Protein AF-A0A6N7AR23-F1 (afdb_monomer)

Nearest PDB structures (foldseek):
  5of9-assembly1_B  TM=5.062E-01  e=3.760E+00  Homo sapiens
  5ofa-assembly1_A  TM=5.013E-01  e=4.514E+00  Homo sapiens
  8t4j-assembly1_A  TM=3.650E-01  e=9.967E+00  Homo sapiens

pLDDT: mean 88.63, std 11.65, range [45.84, 97.5]

Radius of gyrati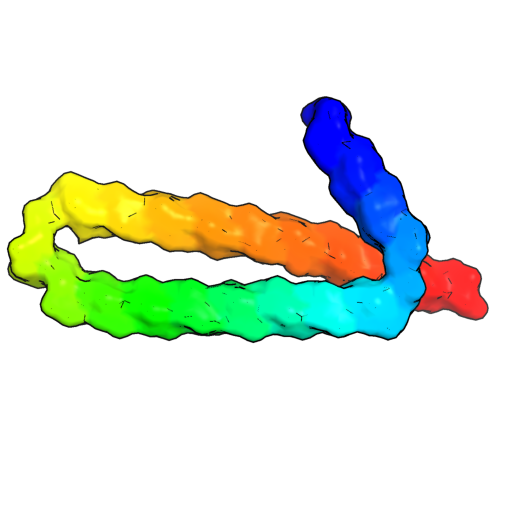on: 16.79 Å; Cα contacts (8 Å, |Δi|>4): 28; chains: 1; bounding box: 36×18×47 Å

Mean predicted aligned error: 5.64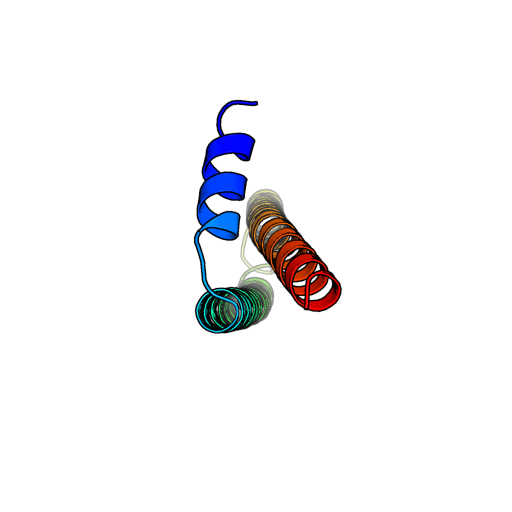 Å

Foldseek 3Di:
DVVVVVLLVVLLPDDLVRLVVVLVVLVVVLVVLVVVLVVCCVVPVVPDDPVVSVVSVVVSVVSNVVSVVSSVSSVVSSVVVVVVD

Secondary structure (DSSP, 8-state):
-HHHHHHHHHHHTS-HHHHHHHHHHHHHHHHHHHHHHHHHHHHHTTTS-HHHHHHHHHHHHHHHHHHHHHHHHHHHHHHHHHH--

Structure (mmCIF, N/CA/C/O backbone):
data_AF-A0A6N7AR23-F1
#
_entry.id   AF-A0A6N7AR23-F1
#
loop_
_atom_site.group_PDB
_atom_site.id
_atom_site.type_symbol
_atom_site.label_atom_id
_atom_site.label_alt_id
_atom_site.label_comp_id
_atom_site.label_asym_id
_atom_site.label_entity_id
_atom_site.label_seq_id
_atom_site.pdbx_PDB_ins_code
_atom_site.Cartn_x
_atom_site.Cartn_y
_atom_site.Cartn_z
_atom_site.occupancy
_atom_site.B_iso_or_equiv
_atom_site.auth_seq_id
_atom_site.auth_comp_id
_atom_site.auth_asym_id
_atom_site.auth_atom_id
_atom_site.pdbx_PDB_model_num
ATOM 1 N N . MET A 1 1 ? 11.721 8.694 15.415 1.00 46.75 1 MET A N 1
ATOM 2 C CA . MET A 1 1 ? 11.481 9.074 16.824 1.00 46.75 1 MET A CA 1
ATOM 3 C C . MET A 1 1 ? 10.489 10.224 16.982 1.00 46.75 1 MET A C 1
ATOM 5 O O . MET A 1 1 ? 9.512 10.004 17.672 1.00 46.75 1 MET A O 1
ATOM 9 N N . LEU A 1 2 ? 10.654 11.412 16.371 1.00 45.84 2 LEU A N 1
ATOM 10 C CA . LEU A 1 2 ? 9.615 12.472 16.447 1.00 45.84 2 LEU A CA 1
ATOM 11 C C . LEU A 1 2 ? 8.466 12.323 15.426 1.00 45.84 2 LEU A C 1
ATOM 13 O O . LEU A 1 2 ? 7.387 12.848 15.666 1.00 45.84 2 LEU A O 1
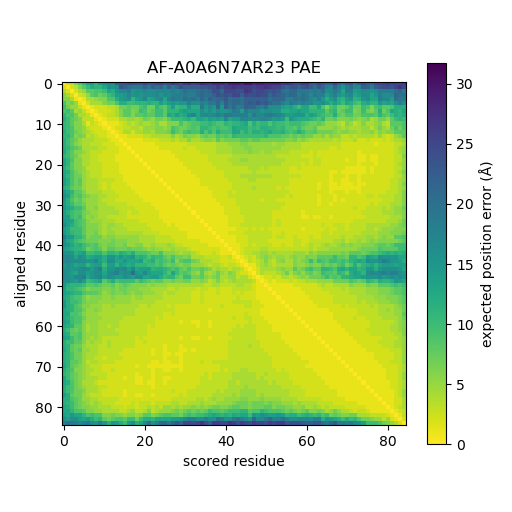ATOM 17 N N . LYS A 1 3 ? 8.677 11.610 14.308 1.00 54.66 3 LYS A N 1
ATOM 18 C CA . LYS A 1 3 ? 7.649 11.405 13.265 1.00 54.66 3 LYS A CA 1
ATOM 19 C C . LYS A 1 3 ? 6.590 10.363 13.657 1.00 54.66 3 LYS A C 1
ATOM 21 O O . LYS A 1 3 ? 5.421 10.539 13.341 1.00 54.66 3 LYS A O 1
ATOM 26 N N . ASP A 1 4 ? 6.997 9.338 14.399 1.00 54.72 4 ASP A N 1
ATOM 27 C CA . ASP A 1 4 ? 6.153 8.180 14.733 1.00 54.72 4 ASP A CA 1
ATOM 28 C C . ASP A 1 4 ? 5.055 8.549 15.751 1.00 54.72 4 ASP A C 1
ATOM 30 O O . ASP A 1 4 ? 3.904 8.143 15.623 1.00 54.72 4 ASP A O 1
ATOM 34 N N . VAL A 1 5 ? 5.383 9.422 16.714 1.00 57.88 5 VAL A N 1
ATOM 35 C CA . VAL A 1 5 ? 4.455 9.885 17.763 1.00 57.88 5 VAL A CA 1
ATOM 36 C C . VAL A 1 5 ? 3.337 10.768 17.197 1.00 57.88 5 VAL A C 1
ATOM 38 O O . VAL A 1 5 ? 2.190 10.664 17.624 1.00 57.88 5 VAL A O 1
ATOM 41 N N . ASP A 1 6 ? 3.642 11.637 16.230 1.00 67.25 6 ASP A N 1
ATOM 42 C CA . ASP A 1 6 ? 2.640 12.508 15.592 1.00 67.25 6 ASP A CA 1
ATOM 43 C C . ASP A 1 6 ? 1.635 11.691 14.766 1.00 67.25 6 ASP A C 1
ATOM 45 O O . ASP A 1 6 ? 0.425 11.927 14.772 1.00 67.25 6 ASP A O 1
ATOM 49 N N . MET A 1 7 ? 2.147 10.652 14.113 1.00 69.69 7 MET A N 1
ATOM 50 C CA . MET A 1 7 ? 1.387 9.776 13.245 1.00 69.69 7 MET A CA 1
ATOM 51 C C . MET A 1 7 ? 0.458 8.834 14.029 1.00 69.69 7 MET A C 1
ATOM 53 O O . MET A 1 7 ? -0.715 8.697 13.669 1.00 69.69 7 MET A O 1
ATOM 57 N N . GLU A 1 8 ? 0.935 8.261 15.134 1.00 70.75 8 GLU A N 1
ATOM 58 C CA . GLU A 1 8 ? 0.141 7.422 16.041 1.00 70.75 8 GLU A CA 1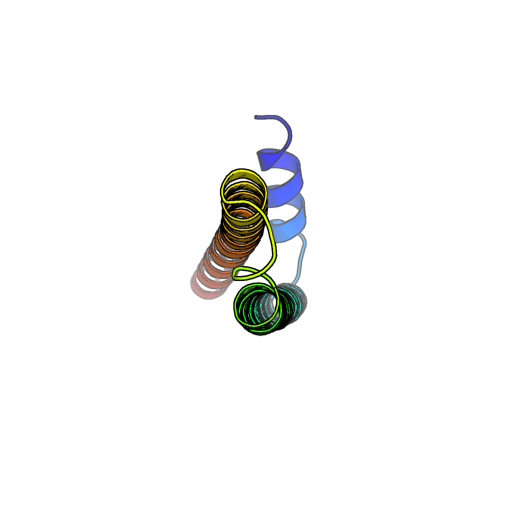
ATOM 59 C C . GLU A 1 8 ? -0.938 8.243 16.773 1.00 70.75 8 GLU A C 1
ATOM 61 O O . GLU A 1 8 ? -2.098 7.834 16.840 1.00 70.75 8 GLU A O 1
ATOM 66 N N . ASN A 1 9 ? -0.612 9.460 17.225 1.00 74.25 9 ASN A N 1
ATOM 67 C CA . ASN A 1 9 ? -1.591 10.382 17.814 1.00 74.25 9 ASN A CA 1
ATOM 68 C C . ASN A 1 9 ? -2.694 10.770 16.824 1.00 74.25 9 ASN A C 1
ATOM 70 O O . ASN A 1 9 ? -3.867 10.841 17.197 1.00 74.25 9 ASN A O 1
ATOM 74 N N . LYS A 1 10 ? -2.341 10.988 15.553 1.00 81.62 10 LYS A N 1
ATOM 75 C CA . LYS A 1 10 ? -3.322 11.274 14.505 1.00 81.62 10 LYS A CA 1
ATOM 76 C C . LYS A 1 10 ? -4.286 10.105 14.299 1.00 81.62 10 LYS A C 1
ATOM 78 O O . LYS A 1 10 ? -5.483 10.346 14.193 1.00 81.62 10 LYS A O 1
ATOM 83 N N . LEU A 1 11 ? -3.787 8.866 14.272 1.00 85.38 11 LEU A N 1
ATOM 84 C CA . LEU A 1 11 ? -4.628 7.675 14.107 1.00 85.38 11 LEU A CA 1
ATOM 85 C C . LEU A 1 11 ? -5.533 7.418 15.315 1.00 85.38 11 LEU A C 1
ATOM 87 O O . LEU A 1 11 ? -6.714 7.130 15.139 1.00 85.38 11 LEU A O 1
ATOM 91 N N . ASN A 1 12 ? -5.010 7.583 16.532 1.00 81.81 12 ASN A N 1
ATOM 92 C CA . ASN A 1 12 ? -5.782 7.399 17.763 1.00 81.81 12 ASN A CA 1
ATOM 93 C C . ASN A 1 12 ? -7.010 8.322 17.826 1.00 81.81 12 ASN A C 1
ATOM 95 O O . ASN A 1 12 ? -8.060 7.904 18.320 1.00 81.81 12 ASN A O 1
ATOM 99 N N . ASN A 1 13 ? -6.878 9.546 17.300 1.00 87.75 13 ASN A N 1
ATOM 100 C CA . ASN A 1 13 ? -7.930 10.564 17.280 1.00 87.75 13 ASN A CA 1
ATOM 101 C C . ASN A 1 13 ? -8.989 10.354 16.185 1.00 87.75 13 ASN A C 1
ATOM 103 O O . ASN A 1 13 ? -10.026 11.013 16.227 1.00 87.75 13 ASN A O 1
ATOM 107 N N . MET A 1 14 ? -8.744 9.473 15.211 1.00 89.88 14 MET A N 1
ATOM 108 C CA . MET A 1 14 ? -9.710 9.165 14.159 1.00 89.88 14 MET A CA 1
ATOM 109 C C . MET A 1 14 ? -10.751 8.161 14.659 1.00 89.88 14 MET A C 1
ATOM 111 O O . MET A 1 14 ? -10.454 7.199 15.371 1.00 89.88 14 MET A O 1
ATOM 115 N N . THR A 1 15 ? -11.996 8.365 14.247 1.00 92.69 15 THR A N 1
ATOM 116 C CA . THR A 1 15 ? -13.077 7.398 14.434 1.00 92.69 15 THR A CA 1
ATOM 117 C C . THR A 1 15 ? -12.851 6.150 13.576 1.00 92.69 15 THR A C 1
ATOM 119 O O . THR A 1 15 ? -12.108 6.166 12.595 1.00 92.69 15 THR A O 1
ATOM 122 N N . VAL A 1 16 ? -13.536 5.052 13.908 1.00 93.75 16 VAL A N 1
ATOM 123 C CA . VAL A 1 16 ? -13.484 3.806 13.119 1.00 93.75 16 VAL A CA 1
ATOM 124 C C . VAL A 1 16 ? -13.859 4.045 11.651 1.00 93.75 16 VAL A C 1
ATOM 126 O O . VAL A 1 16 ? -13.227 3.483 10.760 1.00 93.75 16 VAL A O 1
ATOM 129 N N . GLU A 1 17 ? -14.853 4.893 11.378 1.00 94.38 17 GLU A N 1
ATOM 130 C CA . GLU A 1 17 ? -15.276 5.198 10.006 1.00 94.38 17 GLU A CA 1
ATOM 131 C C . GLU A 1 17 ? -14.246 6.053 9.256 1.00 94.38 17 GLU A C 1
ATOM 133 O O . GLU A 1 17 ? -13.961 5.786 8.089 1.00 94.38 17 GLU A O 1
ATOM 138 N N . GLU A 1 18 ? -13.611 7.016 9.927 1.00 93.56 18 GLU A N 1
ATOM 139 C CA . GLU A 1 18 ? -12.506 7.783 9.340 1.00 93.56 18 GLU A CA 1
ATOM 140 C C . GLU A 1 18 ? -11.296 6.893 9.044 1.00 93.56 18 GLU A C 1
ATOM 142 O O . GLU A 1 18 ? -10.708 7.001 7.969 1.00 93.56 18 GLU A O 1
ATOM 147 N N . LEU A 1 19 ? -10.950 5.970 9.949 1.00 93.94 19 LEU A N 1
ATOM 148 C CA . LEU A 1 19 ? -9.871 5.004 9.736 1.00 93.94 19 LEU A CA 1
ATOM 149 C C . LEU A 1 19 ? -10.169 4.071 8.557 1.00 93.94 19 LEU A C 1
ATOM 151 O O . LEU A 1 19 ? -9.289 3.835 7.735 1.00 93.94 19 LEU A O 1
ATOM 155 N N . LYS A 1 20 ? -11.406 3.578 8.416 1.00 95.19 20 LYS A N 1
ATOM 156 C CA . LYS A 1 20 ? -11.819 2.780 7.247 1.00 95.19 20 LYS A CA 1
ATOM 157 C C . LYS A 1 20 ? -11.754 3.583 5.949 1.00 95.19 20 LYS A C 1
ATOM 159 O O . LYS A 1 20 ? -11.313 3.056 4.929 1.00 95.19 20 LYS A O 1
ATOM 164 N N . SER A 1 21 ? -12.197 4.839 5.976 1.00 95.88 21 SER A N 1
ATOM 165 C CA . SER A 1 21 ? -12.147 5.720 4.807 1.00 95.88 21 SER A CA 1
ATOM 166 C C . SER A 1 21 ? -10.707 5.995 4.379 1.00 95.88 21 SER A C 1
ATOM 168 O O . SER A 1 21 ? -10.396 5.936 3.192 1.00 95.88 21 SER A O 1
ATOM 170 N N . GLU A 1 22 ? -9.821 6.261 5.335 1.00 94.00 22 GLU A N 1
ATOM 171 C CA . GLU A 1 22 ? -8.402 6.487 5.068 1.00 94.00 22 GLU A CA 1
ATOM 172 C C . GLU A 1 22 ? -7.705 5.208 4.592 1.00 94.00 22 GLU A C 1
ATOM 174 O O . GLU A 1 22 ? -6.944 5.252 3.629 1.00 94.00 22 GLU A O 1
ATOM 179 N N . LEU A 1 23 ? -8.024 4.056 5.192 1.00 95.81 23 LEU A N 1
ATOM 180 C CA . LEU A 1 23 ? -7.539 2.752 4.738 1.00 95.81 23 LEU A CA 1
ATOM 181 C C . LEU A 1 23 ? -7.909 2.502 3.276 1.00 95.81 23 LEU A C 1
ATOM 183 O O . LEU A 1 23 ? -7.064 2.086 2.486 1.00 95.81 23 LEU A O 1
ATOM 187 N N . ARG A 1 24 ? -9.167 2.768 2.910 1.00 96.69 24 ARG A N 1
ATOM 188 C CA . ARG A 1 24 ? -9.624 2.648 1.527 1.00 96.69 24 ARG A CA 1
ATOM 189 C C . ARG A 1 24 ? -8.846 3.588 0.612 1.00 96.69 24 ARG A C 1
ATOM 191 O O . ARG A 1 24 ? -8.331 3.134 -0.398 1.00 96.69 24 ARG A O 1
ATOM 198 N N . ARG A 1 25 ? -8.710 4.862 0.990 1.00 96.50 25 ARG A N 1
ATOM 199 C CA . ARG A 1 25 ? -7.963 5.857 0.209 1.00 96.50 25 ARG A CA 1
ATOM 200 C C . ARG A 1 25 ? -6.524 5.411 -0.056 1.00 96.50 25 ARG A C 1
ATOM 202 O O . ARG A 1 25 ? -6.043 5.552 -1.170 1.00 96.50 25 ARG A O 1
ATOM 209 N N . LEU A 1 26 ? -5.834 4.876 0.951 1.00 95.00 26 LEU A N 1
ATOM 210 C CA . LEU A 1 26 ? -4.457 4.402 0.795 1.00 95.00 26 LEU A CA 1
ATOM 211 C C . LEU A 1 26 ? -4.361 3.161 -0.099 1.00 95.00 26 LEU A C 1
ATOM 213 O O . LEU A 1 26 ? -3.427 3.071 -0.887 1.00 95.00 26 LEU A O 1
ATOM 217 N N . LYS A 1 27 ? -5.321 2.233 -0.003 1.00 96.50 27 LYS A N 1
ATOM 218 C CA . LYS A 1 27 ? -5.387 1.051 -0.878 1.00 96.50 27 LYS A CA 1
ATOM 219 C C . LYS A 1 27 ? -5.680 1.428 -2.331 1.00 96.50 27 LYS A C 1
ATOM 221 O O . LYS A 1 27 ? -5.021 0.905 -3.222 1.00 96.50 27 LYS A O 1
ATOM 226 N N . ASP A 1 28 ? -6.612 2.354 -2.550 1.00 97.50 28 ASP A N 1
ATOM 227 C CA . ASP A 1 28 ? -6.925 2.885 -3.881 1.00 97.50 28 ASP A CA 1
ATOM 228 C C . ASP A 1 28 ? -5.679 3.580 -4.473 1.00 97.50 28 ASP A C 1
ATOM 230 O O . ASP A 1 28 ? -5.274 3.276 -5.590 1.00 97.50 28 ASP A O 1
ATOM 234 N N . ASN A 1 29 ? -4.986 4.410 -3.681 1.00 94.56 29 ASN A N 1
ATOM 235 C CA . ASN A 1 29 ? -3.737 5.053 -4.099 1.00 94.56 29 ASN A CA 1
ATOM 236 C C . ASN A 1 29 ? -2.625 4.050 -4.449 1.00 94.56 29 ASN A C 1
ATOM 238 O O . ASN A 1 29 ? -1.910 4.254 -5.426 1.00 94.56 29 ASN A O 1
ATOM 242 N N . LEU A 1 30 ? -2.446 2.997 -3.642 1.00 95.88 30 LEU A N 1
ATOM 243 C CA . LEU A 1 30 ? -1.444 1.963 -3.907 1.00 95.88 30 LEU A CA 1
ATOM 244 C C . LEU A 1 30 ? -1.725 1.271 -5.246 1.00 95.88 30 LEU A C 1
ATOM 246 O O . LEU A 1 30 ? -0.819 1.151 -6.064 1.00 95.88 30 LEU A O 1
ATOM 250 N N . CYS A 1 31 ? -2.985 0.903 -5.492 1.00 96.62 31 CYS A N 1
ATOM 251 C CA . CYS A 1 31 ? -3.409 0.313 -6.761 1.00 96.62 31 CYS A CA 1
ATOM 252 C C . CYS A 1 31 ? -3.095 1.237 -7.948 1.00 96.62 31 CYS A C 1
ATOM 254 O O . CYS A 1 31 ? -2.517 0.790 -8.937 1.00 96.62 31 CYS A O 1
ATOM 256 N N . ASP A 1 32 ? -3.419 2.531 -7.842 1.00 96.56 32 ASP A N 1
ATOM 257 C CA . ASP A 1 32 ? -3.151 3.504 -8.908 1.00 96.56 32 ASP A CA 1
ATOM 258 C C . ASP A 1 32 ? -1.647 3.612 -9.225 1.00 96.56 32 ASP A C 1
ATOM 260 O O . ASP A 1 32 ? -1.252 3.711 -10.391 1.00 96.56 32 ASP A O 1
ATOM 264 N N . ILE A 1 33 ? -0.791 3.577 -8.198 1.00 95.25 33 ILE A N 1
ATOM 265 C CA . ILE A 1 33 ? 0.670 3.639 -8.349 1.00 95.25 33 ILE A CA 1
ATOM 266 C C . ILE A 1 33 ? 1.213 2.358 -8.988 1.00 95.25 33 ILE A C 1
ATOM 268 O O . ILE A 1 33 ? 2.024 2.436 -9.913 1.00 95.25 33 ILE A O 1
ATOM 272 N N . GLU A 1 34 ? 0.751 1.188 -8.545 1.00 95.69 34 GLU A N 1
ATOM 273 C CA . GLU A 1 34 ? 1.114 -0.111 -9.123 1.00 95.69 34 GLU A CA 1
ATOM 274 C C . GLU A 1 34 ? 0.739 -0.190 -10.609 1.00 95.69 34 GLU A C 1
ATOM 276 O O . GLU A 1 34 ? 1.571 -0.566 -11.446 1.00 95.69 34 GLU A O 1
ATOM 281 N N . ASP A 1 35 ? -0.472 0.245 -10.959 1.00 96.50 35 ASP A N 1
ATOM 282 C CA . ASP A 1 35 ? -0.957 0.278 -12.337 1.00 96.50 35 ASP A CA 1
ATOM 283 C C . ASP A 1 35 ? -0.158 1.264 -13.198 1.00 96.50 35 ASP A C 1
ATOM 285 O O . ASP A 1 35 ? 0.281 0.929 -14.307 1.00 96.50 35 ASP A O 1
ATOM 289 N N . MET A 1 36 ? 0.085 2.474 -12.686 1.00 94.12 36 MET A N 1
ATOM 290 C CA . MET A 1 36 ? 0.863 3.494 -13.388 1.00 94.12 36 MET A CA 1
ATOM 291 C C . MET A 1 36 ? 2.307 3.041 -13.620 1.00 94.12 36 MET A C 1
ATOM 293 O O . MET A 1 36 ? 2.833 3.221 -14.726 1.00 94.12 36 MET A O 1
ATOM 297 N N . HIS A 1 37 ? 2.950 2.453 -12.609 1.00 94.81 37 HIS A N 1
ATOM 298 C CA . HIS A 1 37 ? 4.313 1.950 -12.719 1.00 94.81 37 HIS A CA 1
ATOM 299 C C . HIS A 1 37 ? 4.383 0.795 -13.718 1.00 94.81 37 HIS A C 1
ATOM 301 O O . HIS A 1 37 ? 5.181 0.847 -14.653 1.00 94.81 37 HIS A O 1
ATOM 307 N N . SER A 1 38 ? 3.492 -0.193 -13.604 1.00 93.75 38 SER A N 1
ATOM 308 C CA . SER A 1 38 ? 3.403 -1.317 -14.542 1.00 93.75 38 SER A CA 1
ATOM 309 C C . 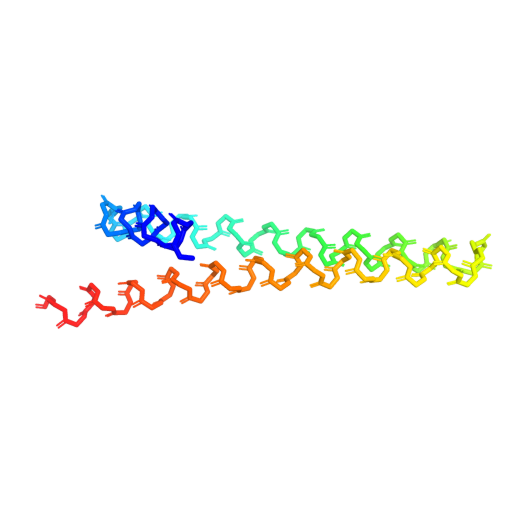SER A 1 38 ? 3.254 -0.841 -15.989 1.00 93.75 38 SER A C 1
ATOM 311 O O . SER A 1 38 ? 3.999 -1.273 -16.879 1.00 93.75 38 SER A O 1
ATOM 313 N N . PHE A 1 39 ? 2.351 0.114 -16.231 1.00 93.25 39 PHE A N 1
ATOM 314 C CA . PHE A 1 39 ? 2.145 0.700 -17.551 1.00 93.25 39 PHE A CA 1
ATOM 315 C C . PHE A 1 39 ? 3.391 1.443 -18.052 1.00 93.25 39 PHE A C 1
ATOM 317 O O . PHE A 1 39 ? 3.873 1.186 -19.159 1.00 93.25 39 PHE A O 1
ATOM 324 N N . THR A 1 40 ? 3.933 2.350 -17.241 1.00 91.12 40 THR A N 1
ATOM 325 C CA . THR A 1 40 ? 5.047 3.2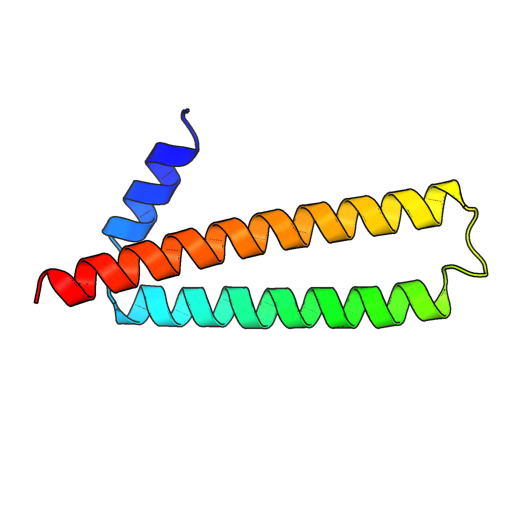27 -17.628 1.00 91.12 40 THR A CA 1
ATOM 326 C C . THR A 1 40 ? 6.327 2.434 -17.841 1.00 91.12 40 THR A C 1
ATOM 328 O O . THR A 1 40 ? 6.978 2.574 -18.882 1.00 91.12 40 THR A O 1
ATOM 331 N N . PHE A 1 41 ? 6.662 1.551 -16.903 1.00 91.19 41 PHE A N 1
ATOM 332 C CA . PHE A 1 41 ? 7.848 0.711 -16.964 1.00 91.19 41 PHE A CA 1
ATOM 333 C C . PHE A 1 41 ? 7.793 -0.207 -18.186 1.00 91.19 41 PHE A C 1
ATOM 335 O O . PHE A 1 41 ? 8.742 -0.249 -18.969 1.00 91.19 41 PHE A O 1
ATOM 342 N N . SER A 1 42 ? 6.651 -0.851 -18.449 1.00 89.62 42 SER A N 1
ATOM 343 C CA . SER A 1 42 ? 6.480 -1.713 -19.629 1.00 89.62 42 SER A CA 1
ATOM 344 C C . SER A 1 42 ? 6.651 -0.966 -20.956 1.00 89.62 42 SER A C 1
ATOM 346 O O . SER A 1 42 ? 7.105 -1.549 -21.940 1.00 89.62 42 SER A O 1
ATOM 348 N N . LYS A 1 43 ? 6.287 0.322 -21.017 1.00 90.44 43 LYS A N 1
ATOM 349 C CA . LYS A 1 43 ? 6.381 1.132 -22.244 1.00 90.44 43 LYS A CA 1
ATOM 350 C C . LYS A 1 43 ? 7.733 1.802 -22.445 1.00 90.44 43 LYS A C 1
ATOM 352 O O . LYS A 1 43 ? 8.094 2.076 -23.587 1.00 90.44 43 LYS A O 1
ATOM 357 N N . THR A 1 44 ? 8.455 2.099 -21.369 1.00 88.19 44 THR A N 1
ATOM 358 C CA . THR A 1 44 ? 9.625 2.986 -21.431 1.00 88.19 44 THR A CA 1
ATOM 359 C C . THR A 1 44 ? 10.934 2.309 -21.046 1.00 88.19 44 THR A C 1
ATOM 361 O O . THR A 1 44 ? 11.972 2.728 -21.553 1.00 88.19 44 THR A O 1
ATOM 364 N N . SER A 1 4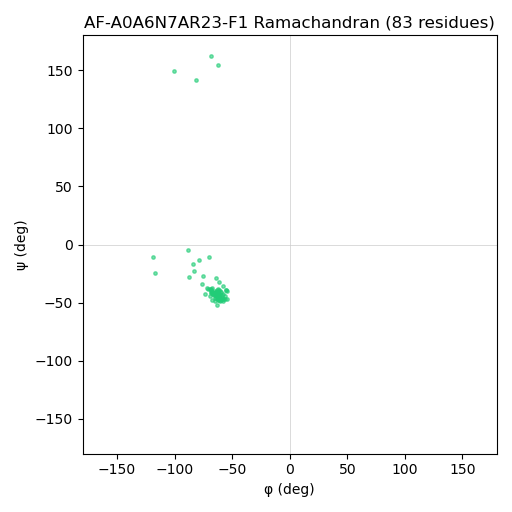5 ? 10.912 1.232 -20.250 1.00 84.06 45 SER A N 1
ATOM 365 C CA . SER A 1 45 ? 12.121 0.550 -19.747 1.00 84.06 45 SER A CA 1
ATOM 366 C C . SER A 1 45 ? 13.082 0.110 -20.858 1.00 84.06 45 SER A C 1
ATOM 368 O O . SER A 1 45 ? 14.288 0.294 -20.735 1.00 84.06 45 SER A O 1
ATOM 370 N N . ALA A 1 46 ? 12.561 -0.384 -21.986 1.00 83.75 46 ALA A N 1
ATOM 371 C CA . ALA A 1 46 ? 13.361 -0.805 -23.141 1.00 83.75 46 ALA A CA 1
ATOM 372 C C . ALA A 1 46 ? 14.021 0.357 -23.913 1.00 83.75 46 ALA A C 1
ATOM 374 O O . ALA A 1 46 ? 14.815 0.125 -24.826 1.00 83.75 46 ALA A O 1
ATOM 375 N N . HIS A 1 47 ? 13.648 1.604 -23.618 1.00 87.75 47 HIS A N 1
ATOM 376 C CA . HIS A 1 47 ? 14.102 2.810 -24.320 1.00 87.75 47 HIS A CA 1
ATOM 377 C C . HIS A 1 47 ? 14.864 3.776 -23.406 1.00 87.75 47 HIS A C 1
ATOM 379 O O . HIS A 1 47 ? 15.486 4.723 -23.889 1.00 87.75 47 HIS A O 1
ATOM 385 N N . ILE A 1 48 ? 14.842 3.535 -22.095 1.00 86.12 48 ILE A N 1
ATOM 386 C CA . ILE A 1 48 ? 15.620 4.273 -21.103 1.00 86.12 48 ILE A CA 1
ATOM 387 C C . ILE A 1 48 ? 16.862 3.463 -20.716 1.00 86.12 48 ILE A C 1
ATOM 389 O O . ILE A 1 48 ? 16.874 2.236 -20.763 1.00 86.12 48 ILE A O 1
ATOM 393 N N . GLY A 1 49 ? 17.945 4.159 -20.364 1.00 90.75 49 GLY A N 1
ATOM 394 C CA . GLY A 1 49 ? 19.169 3.505 -19.897 1.00 90.75 49 GLY A CA 1
ATOM 395 C C . GLY A 1 49 ? 18.938 2.717 -18.603 1.00 90.75 49 GLY A C 1
ATOM 396 O O . GLY A 1 49 ? 18.055 3.061 -17.818 1.00 90.75 49 GLY A O 1
ATOM 397 N N . SER A 1 50 ? 19.765 1.696 -18.362 1.00 88.06 50 SER A N 1
ATOM 398 C CA . SER A 1 50 ? 19.629 0.779 -17.219 1.00 88.06 50 SER A CA 1
ATOM 399 C C . SER A 1 50 ? 19.581 1.491 -15.868 1.00 88.06 50 SER A C 1
ATOM 401 O O . SER A 1 50 ? 18.774 1.130 -15.023 1.00 88.06 50 SER A O 1
ATOM 403 N N . GLU A 1 51 ? 20.389 2.535 -15.685 1.00 92.62 51 GLU A N 1
ATOM 404 C CA . GLU A 1 51 ? 20.397 3.355 -14.467 1.00 92.62 51 GLU A CA 1
ATOM 405 C C . GLU A 1 51 ? 19.051 4.063 -14.242 1.00 92.62 51 GLU A C 1
ATOM 407 O O . GLU A 1 51 ? 18.522 4.066 -13.138 1.00 92.62 51 GLU A O 1
ATOM 412 N N . LYS A 1 52 ? 18.433 4.602 -15.301 1.00 91.06 52 LYS A N 1
ATOM 413 C CA . LYS A 1 52 ? 17.123 5.266 -15.197 1.00 91.06 52 LYS A CA 1
ATOM 414 C C . LYS A 1 52 ? 15.997 4.280 -14.905 1.00 91.06 52 LYS A C 1
ATOM 416 O O . LYS A 1 52 ? 15.101 4.609 -14.138 1.00 91.06 52 LYS A O 1
ATOM 421 N N . ALA A 1 53 ? 16.043 3.091 -15.507 1.00 91.81 53 ALA A N 1
ATOM 422 C CA . ALA A 1 53 ? 15.087 2.029 -15.203 1.00 91.81 53 ALA A CA 1
ATOM 423 C C . ALA A 1 53 ? 15.218 1.560 -13.745 1.00 91.81 53 ALA A C 1
ATOM 425 O O . ALA A 1 53 ? 14.210 1.363 -13.078 1.00 91.81 53 ALA A O 1
ATOM 426 N N . GLN A 1 54 ? 16.448 1.430 -13.240 1.00 93.25 54 GLN A N 1
ATOM 427 C CA . GLN A 1 54 ? 16.703 1.074 -11.843 1.00 93.25 54 GLN A CA 1
ATOM 428 C C . GLN A 1 54 ? 16.205 2.146 -10.874 1.00 93.25 54 GLN A C 1
ATOM 430 O O . GLN A 1 54 ? 15.516 1.807 -9.922 1.00 93.25 54 GLN A O 1
ATOM 435 N N . ASN A 1 55 ? 16.484 3.424 -11.134 1.00 93.81 55 ASN A N 1
ATOM 436 C CA . ASN A 1 55 ? 16.007 4.505 -10.267 1.00 93.81 55 ASN A CA 1
ATOM 437 C C . ASN A 1 55 ? 14.473 4.565 -10.222 1.00 93.81 55 ASN A C 1
ATOM 439 O O . ASN A 1 55 ? 13.911 4.679 -9.143 1.00 93.81 55 ASN A O 1
ATOM 443 N N . MET A 1 56 ? 13.799 4.397 -11.367 1.00 93.12 56 MET A N 1
ATOM 444 C CA . MET A 1 56 ? 12.331 4.332 -11.424 1.00 93.12 56 MET A CA 1
ATOM 445 C C . MET A 1 56 ? 11.770 3.173 -10.589 1.00 93.12 56 MET A C 1
ATOM 447 O O . MET A 1 56 ? 10.773 3.346 -9.895 1.00 93.12 56 MET A O 1
ATOM 451 N N . GLN A 1 57 ? 12.421 2.007 -10.636 1.00 94.25 57 GLN A N 1
ATOM 452 C CA . GLN A 1 57 ? 12.031 0.850 -9.832 1.00 94.25 57 GLN A CA 1
ATOM 453 C C . GLN A 1 57 ? 12.230 1.109 -8.330 1.00 94.25 57 GLN A C 1
ATOM 455 O O . GLN A 1 57 ? 11.354 0.778 -7.539 1.00 94.25 57 GLN A O 1
ATOM 460 N N . ILE A 1 58 ? 13.355 1.716 -7.941 1.00 95.88 58 ILE A N 1
ATOM 461 C CA . ILE A 1 58 ? 13.653 2.050 -6.539 1.00 95.88 58 ILE A CA 1
ATOM 462 C C . ILE A 1 58 ? 12.623 3.043 -5.994 1.00 95.88 58 ILE A C 1
ATOM 464 O O . ILE A 1 58 ? 12.058 2.807 -4.932 1.00 95.88 58 ILE A O 1
ATOM 468 N N . GLU A 1 59 ? 12.332 4.116 -6.733 1.00 94.19 59 GLU A N 1
ATOM 469 C CA . GLU A 1 59 ? 11.333 5.120 -6.339 1.00 94.19 59 GLU A CA 1
ATOM 470 C C . GLU A 1 59 ? 9.944 4.488 -6.151 1.00 94.19 59 GLU A C 1
ATOM 472 O O . GLU A 1 59 ? 9.264 4.753 -5.159 1.00 94.19 59 GLU A O 1
ATOM 477 N N . PHE A 1 60 ? 9.548 3.600 -7.068 1.00 95.69 60 PHE A N 1
ATOM 478 C CA . PHE A 1 60 ? 8.297 2.851 -6.968 1.00 95.69 60 PHE A CA 1
ATOM 479 C C . PHE A 1 60 ? 8.247 1.950 -5.726 1.00 95.69 60 PHE A C 1
ATOM 481 O O . PHE A 1 60 ? 7.243 1.932 -5.010 1.00 95.69 60 PHE A O 1
ATOM 488 N N . GLU A 1 61 ? 9.321 1.207 -5.453 1.00 96.19 61 GLU A N 1
ATOM 489 C CA . GLU A 1 61 ? 9.408 0.323 -4.288 1.00 96.19 61 GLU A CA 1
ATOM 490 C C . GLU A 1 61 ? 9.366 1.104 -2.970 1.00 96.19 61 GLU A C 1
ATOM 492 O O . GLU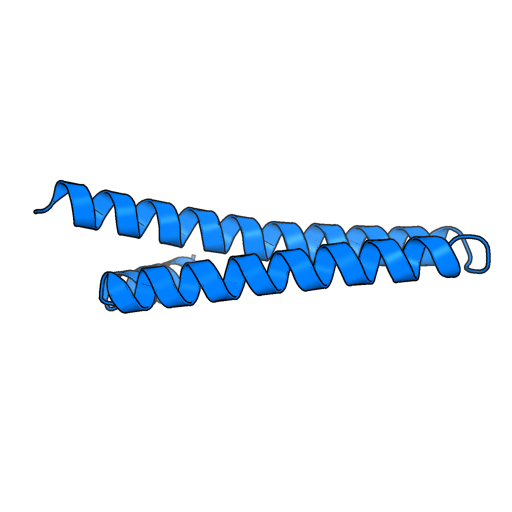 A 1 61 ? 8.668 0.696 -2.038 1.00 96.19 61 GLU A O 1
ATOM 497 N N . GLU A 1 62 ? 10.056 2.244 -2.895 1.00 96.31 62 GLU A N 1
ATOM 498 C CA . GLU A 1 62 ? 10.026 3.132 -1.731 1.00 96.31 62 GLU A CA 1
ATOM 499 C C . GLU A 1 62 ? 8.615 3.678 -1.477 1.00 96.31 62 GLU A C 1
ATOM 501 O O . GLU A 1 62 ? 8.126 3.632 -0.343 1.00 96.31 62 GLU A O 1
ATOM 506 N N . GLU A 1 63 ? 7.923 4.144 -2.520 1.00 93.94 63 GLU A N 1
ATOM 507 C CA . GLU A 1 63 ? 6.557 4.660 -2.402 1.00 93.94 63 GLU A CA 1
ATOM 508 C C . GLU A 1 63 ? 5.567 3.572 -1.961 1.00 93.94 63 GLU A C 1
ATOM 510 O O . GLU A 1 63 ? 4.779 3.782 -1.030 1.00 93.94 63 GLU A O 1
ATOM 515 N N . CYS A 1 64 ? 5.666 2.376 -2.547 1.00 95.69 64 CYS A N 1
ATOM 516 C CA . CYS A 1 64 ? 4.864 1.226 -2.136 1.00 95.69 64 CYS A CA 1
ATOM 517 C C . CYS A 1 64 ? 5.147 0.821 -0.686 1.00 95.69 64 CYS A C 1
ATOM 519 O O . CYS A 1 64 ? 4.212 0.501 0.050 1.00 95.69 64 CYS A O 1
ATOM 521 N N . SER A 1 65 ? 6.410 0.843 -0.247 1.00 95.88 65 SER A N 1
ATOM 522 C CA . SER A 1 65 ? 6.772 0.521 1.138 1.00 95.88 65 SER A CA 1
ATOM 523 C C . SER A 1 65 ? 6.120 1.494 2.117 1.00 95.88 65 SER A C 1
ATOM 525 O O 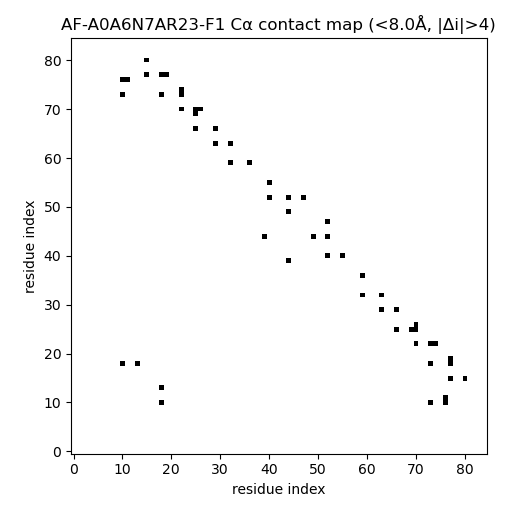. SER A 1 65 ? 5.469 1.062 3.066 1.00 95.88 65 SER A O 1
ATOM 527 N N . MET A 1 66 ? 6.203 2.802 1.850 1.00 93.56 66 MET A N 1
ATOM 528 C CA . MET A 1 66 ? 5.597 3.827 2.708 1.00 93.56 66 MET A CA 1
ATOM 529 C C . MET A 1 66 ? 4.073 3.679 2.811 1.00 93.56 66 MET A C 1
ATOM 531 O O . MET A 1 66 ? 3.502 3.813 3.896 1.00 93.56 66 MET A O 1
ATOM 535 N N . LEU A 1 67 ? 3.395 3.397 1.694 1.00 92.88 67 LEU A N 1
ATOM 536 C CA . LEU A 1 67 ? 1.947 3.182 1.693 1.00 92.88 67 LEU A CA 1
ATOM 537 C C . LEU A 1 67 ? 1.562 1.910 2.449 1.00 92.88 67 LEU A C 1
ATOM 539 O O . LEU A 1 67 ? 0.621 1.941 3.242 1.00 92.88 67 LEU A O 1
ATOM 543 N N . ASN A 1 68 ? 2.300 0.817 2.255 1.00 95.12 68 ASN A N 1
ATOM 544 C CA . ASN A 1 68 ? 2.051 -0.445 2.948 1.00 95.12 68 ASN A CA 1
ATOM 545 C C . ASN A 1 68 ? 2.283 -0.339 4.459 1.00 95.12 68 ASN A C 1
ATOM 547 O O . ASN A 1 68 ? 1.466 -0.836 5.235 1.00 95.12 68 ASN A O 1
ATOM 551 N N . GLU A 1 69 ? 3.341 0.351 4.892 1.00 94.94 69 GLU A N 1
ATOM 552 C CA . GLU A 1 69 ? 3.577 0.649 6.309 1.00 94.94 69 GLU A CA 1
ATOM 553 C C . GLU A 1 69 ? 2.394 1.418 6.903 1.00 94.94 69 GLU A C 1
ATOM 555 O O . GLU A 1 69 ? 1.839 1.032 7.935 1.00 94.94 69 GLU A O 1
ATOM 560 N N . ARG A 1 70 ? 1.926 2.453 6.198 1.00 92.06 70 ARG A N 1
ATOM 561 C CA . ARG A 1 70 ? 0.795 3.266 6.648 1.00 92.06 70 ARG A CA 1
ATOM 562 C C . ARG A 1 70 ? -0.517 2.482 6.712 1.00 92.06 70 ARG A C 1
ATOM 564 O O . ARG A 1 70 ? -1.298 2.658 7.648 1.00 92.06 70 ARG A O 1
ATOM 571 N N . ILE A 1 71 ? -0.765 1.622 5.727 1.00 95.06 71 ILE A N 1
ATOM 572 C CA . ILE A 1 71 ? -1.911 0.707 5.702 1.00 95.06 71 ILE A CA 1
ATOM 573 C C . ILE A 1 71 ? -1.861 -0.218 6.921 1.00 95.06 71 ILE A C 1
ATOM 575 O O . ILE A 1 71 ? -2.857 -0.325 7.638 1.00 95.06 71 ILE A O 1
ATOM 579 N N . ALA A 1 72 ? -0.703 -0.821 7.204 1.00 95.19 72 ALA A N 1
ATOM 580 C CA . ALA A 1 72 ? -0.527 -1.736 8.328 1.00 95.19 72 ALA A CA 1
ATOM 581 C C . ALA A 1 72 ? -0.766 -1.053 9.688 1.00 95.19 72 ALA A C 1
ATOM 583 O O . ALA A 1 72 ? -1.381 -1.643 10.579 1.00 95.19 72 ALA A O 1
ATOM 584 N N . GLU A 1 73 ? -0.333 0.200 9.853 1.00 93.75 73 GLU A N 1
ATOM 585 C CA . GLU A 1 73 ? -0.615 0.992 11.056 1.00 93.75 73 GLU A CA 1
ATOM 586 C C . GLU A 1 73 ? -2.117 1.220 11.265 1.00 93.75 73 GLU A C 1
ATOM 588 O O . GLU A 1 73 ? -2.627 1.037 12.373 1.00 93.75 73 GLU A O 1
ATOM 593 N N . ILE A 1 74 ? -2.841 1.589 10.204 1.00 93.56 74 ILE A N 1
ATOM 594 C CA . ILE A 1 74 ? -4.289 1.821 10.273 1.00 93.56 74 ILE A CA 1
ATOM 595 C C . ILE A 1 74 ? -5.038 0.520 10.556 1.00 93.56 74 ILE A C 1
ATOM 597 O O . ILE A 1 74 ? -5.965 0.510 11.366 1.00 93.56 74 ILE A O 1
ATOM 601 N N . GLU A 1 75 ? -4.639 -0.586 9.929 1.00 94.62 75 GLU A N 1
ATOM 602 C CA . GLU A 1 75 ? -5.231 -1.901 10.184 1.00 94.62 75 GLU A CA 1
ATOM 603 C C . GLU A 1 75 ? -5.006 -2.355 11.631 1.00 94.62 75 GLU A C 1
ATOM 605 O O . GLU A 1 75 ? -5.924 -2.882 12.266 1.00 94.62 75 GLU A O 1
ATOM 610 N N . LYS A 1 76 ? -3.818 -2.093 12.190 1.00 93.69 76 LYS A N 1
ATOM 611 C CA . LYS A 1 76 ? -3.515 -2.355 13.601 1.00 93.69 76 LYS A CA 1
ATOM 612 C C . LYS A 1 76 ? -4.400 -1.526 14.534 1.00 93.69 76 LYS A C 1
ATOM 614 O O . LYS A 1 76 ? -4.938 -2.079 15.492 1.00 93.69 76 LYS A O 1
ATOM 619 N N . GLU A 1 77 ? -4.577 -0.235 14.258 1.00 92.50 77 GLU A N 1
ATOM 620 C CA . GLU A 1 77 ? -5.421 0.638 15.084 1.00 92.50 77 GLU A CA 1
ATOM 621 C C . GLU A 1 77 ? -6.905 0.253 14.985 1.00 92.50 77 GLU A C 1
ATOM 623 O O . GLU A 1 77 ? -7.594 0.166 15.999 1.00 92.50 77 GLU A O 1
ATOM 628 N N . LEU A 1 78 ? -7.397 -0.076 13.787 1.00 93.06 78 LEU A N 1
ATOM 629 C CA . LEU A 1 78 ? -8.752 -0.601 13.597 1.00 93.06 78 LEU A CA 1
ATOM 630 C C . LEU A 1 78 ? -8.986 -1.887 14.393 1.00 93.06 78 LEU A C 1
ATOM 632 O O . LEU A 1 78 ? -10.035 -2.036 15.019 1.00 93.06 78 LEU A O 1
ATOM 636 N N . LYS A 1 79 ? -8.010 -2.803 14.390 1.00 93.25 79 LYS A N 1
ATOM 637 C CA . LYS A 1 79 ? -8.078 -4.038 15.175 1.00 93.25 79 LYS A CA 1
ATOM 638 C C . LYS A 1 79 ? -8.137 -3.745 16.673 1.00 93.25 79 LYS A C 1
ATOM 640 O O . LYS A 1 79 ? -8.998 -4.288 17.354 1.00 93.25 79 LYS A O 1
ATOM 645 N N . LYS A 1 80 ? -7.276 -2.854 17.168 1.00 92.38 80 LYS A N 1
ATOM 646 C CA . LYS A 1 80 ? -7.262 -2.438 18.576 1.00 92.38 80 LYS A CA 1
ATOM 647 C C . LYS A 1 80 ? -8.612 -1.853 19.001 1.00 92.38 80 LYS A C 1
ATOM 649 O O . LYS A 1 80 ? -9.185 -2.302 19.985 1.00 92.38 80 LYS A O 1
ATOM 654 N N . LYS A 1 81 ? -9.175 -0.930 18.213 1.00 89.69 81 LYS A N 1
ATOM 655 C CA . LYS A 1 81 ? -10.498 -0.346 18.492 1.00 89.69 81 LYS A CA 1
ATOM 656 C C . LYS A 1 81 ? -11.635 -1.371 18.439 1.00 89.69 81 LYS A C 1
ATOM 658 O O . LYS A 1 81 ? -12.637 -1.181 19.113 1.00 89.69 81 LYS A O 1
ATOM 663 N N . ALA A 1 82 ? -11.507 -2.436 17.647 1.00 88.25 82 ALA A N 1
ATOM 664 C CA . ALA A 1 82 ? -12.494 -3.515 17.604 1.00 88.25 82 ALA A CA 1
ATOM 665 C C . ALA A 1 82 ? -12.420 -4.452 18.825 1.00 88.25 82 ALA A C 1
ATOM 667 O O . ALA A 1 82 ? -13.429 -5.050 19.175 1.00 88.25 82 ALA A O 1
ATOM 668 N N . GLU A 1 83 ? -11.249 -4.584 19.455 1.00 86.94 83 GLU A N 1
ATOM 669 C CA . GLU A 1 83 ? -11.035 -5.384 20.672 1.00 86.94 83 GLU A CA 1
ATOM 670 C C . GLU A 1 83 ? -11.397 -4.619 21.964 1.00 86.94 83 GLU A C 1
ATOM 672 O O . GLU A 1 83 ? -11.564 -5.233 23.016 1.00 86.94 83 GLU A O 1
ATOM 677 N N . GLU A 1 84 ? -11.524 -3.289 21.894 1.00 73.44 84 GLU A N 1
ATOM 678 C CA . GLU A 1 84 ? -11.913 -2.406 23.008 1.00 73.44 84 GLU A CA 1
ATOM 679 C C . GLU A 1 84 ? -13.443 -2.213 23.153 1.00 73.44 84 GLU A C 1
ATOM 681 O O . GLU A 1 84 ? -13.884 -1.566 24.107 1.00 73.44 84 GLU A O 1
ATOM 686 N N . ILE A 1 85 ? -14.246 -2.766 22.232 1.00 58.09 85 ILE A N 1
ATOM 687 C CA . ILE A 1 85 ? -15.726 -2.741 22.223 1.00 58.09 85 ILE A CA 1
ATOM 688 C C . ILE A 1 85 ? -16.271 -4.093 22.688 1.00 58.09 85 ILE A C 1
ATOM 690 O O . ILE A 1 85 ? -17.229 -4.085 23.496 1.00 58.09 85 ILE A O 1
#

Solvent-accessible surface area (backbone atoms only — not comparable to full-atom values): 4803 Å² total; per-residue (Å²): 120,79,66,57,57,57,53,51,54,54,55,71,72,45,52,72,66,54,47,53,51,49,45,47,52,52,52,54,49,50,51,53,50,53,52,51,46,55,54,49,48,73,74,38,42,94,79,45,57,70,69,58,44,48,51,54,51,51,55,50,50,53,52,51,48,56,50,50,54,52,45,53,53,48,53,50,50,52,50,52,60,63,74,74,108

Sequence (85 aa):
MLKDVDMENKLNNMTVEELKSELRRLKDNLCDIEDMHSFTFSKTSAHIGSEKAQNMQIEFEEECSMLNERIAEIEKELKKKAEEI